Protein AF-A0A967SLL7-F1 (afdb_monomer)

Radius of gyration: 14.98 Å; Cα contacts (8 Å, |Δi|>4): 101; chains: 1; bounding box: 35×20×36 Å

Solvent-accessible surface area (backbone atoms only — not comparable to full-atom values): 4725 Å² total; per-residue (Å²): 131,74,48,27,60,99,81,50,61,61,96,39,80,42,66,66,61,56,51,51,22,31,76,70,68,44,61,47,64,50,74,50,72,51,55,79,36,64,47,69,54,92,52,91,66,47,58,77,42,68,39,91,93,39,58,73,49,76,51,71,54,72,74,40,77,51,62,80,81,61,55,100,94,108

Mean predicted aligned error: 5.16 Å

pLDDT: mean 88.01, std 8.39, range [59.03, 97.31]

Structure (mmCIF, N/CA/C/O backbone):
data_AF-A0A967SLL7-F1
#
_entry.id   AF-A0A967SLL7-F1
#
loop_
_atom_site.group_PDB
_atom_site.id
_atom_site.type_symbol
_atom_site.label_atom_id
_atom_si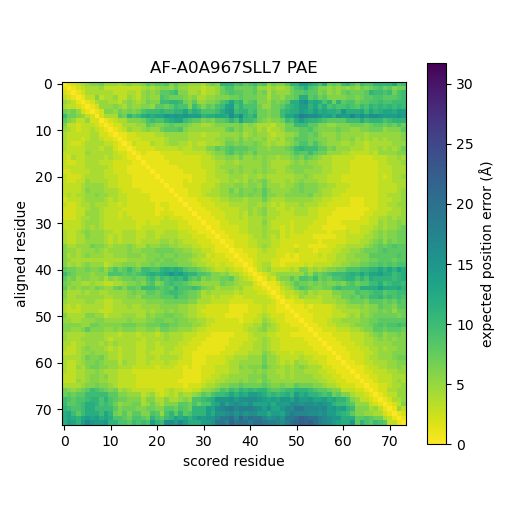te.label_alt_id
_atom_site.label_comp_id
_atom_site.label_asym_id
_atom_site.label_entity_id
_atom_site.label_seq_id
_atom_site.pdbx_PDB_ins_code
_atom_site.Cartn_x
_atom_site.Cartn_y
_atom_site.Cartn_z
_atom_site.occupancy
_atom_site.B_iso_or_equiv
_atom_site.auth_seq_id
_atom_site.auth_comp_id
_atom_site.auth_asym_id
_atom_site.auth_atom_id
_atom_site.pdbx_PDB_model_num
ATOM 1 N N . ILE A 1 1 ? -1.358 5.460 2.627 1.00 75.19 1 ILE A N 1
ATOM 2 C CA . ILE A 1 1 ? -0.485 4.823 3.640 1.00 75.19 1 ILE A CA 1
ATOM 3 C C . ILE A 1 1 ? 0.077 3.542 3.040 1.00 75.19 1 ILE A C 1
ATOM 5 O O . ILE A 1 1 ? -0.679 2.840 2.376 1.00 75.19 1 ILE A O 1
ATOM 9 N N . THR A 1 2 ? 1.376 3.277 3.180 1.00 82.69 2 THR A N 1
ATOM 10 C CA . THR A 1 2 ? 1.941 1.969 2.824 1.00 82.69 2 THR A CA 1
ATOM 11 C C . THR A 1 2 ? 1.547 0.965 3.909 1.00 82.69 2 THR A C 1
ATOM 13 O O . THR A 1 2 ? 1.816 1.216 5.087 1.00 82.69 2 THR A O 1
ATOM 16 N N . PRO A 1 3 ? 0.832 -0.116 3.555 1.00 79.31 3 PRO A N 1
ATOM 17 C CA . PRO A 1 3 ? 0.227 -1.002 4.542 1.00 79.31 3 PRO A CA 1
ATOM 18 C C . PRO A 1 3 ? 1.247 -1.823 5.327 1.00 79.31 3 PRO A C 1
ATOM 20 O O . PRO A 1 3 ? 0.931 -2.274 6.414 1.00 79.31 3 PRO A O 1
ATOM 23 N N . ASP A 1 4 ? 2.451 -2.000 4.801 1.00 77.31 4 ASP A N 1
ATOM 24 C CA . ASP A 1 4 ? 3.534 -2.817 5.345 1.00 77.31 4 ASP A CA 1
ATOM 25 C C . ASP A 1 4 ? 4.429 -2.101 6.368 1.00 77.31 4 ASP A C 1
ATOM 27 O O . ASP A 1 4 ? 5.265 -2.734 7.016 1.00 77.31 4 ASP A O 1
ATOM 31 N N . GLY A 1 5 ? 4.204 -0.801 6.591 1.00 76.44 5 GLY A N 1
ATOM 32 C CA . GLY A 1 5 ? 4.916 -0.009 7.594 1.00 76.44 5 GLY A CA 1
ATOM 33 C C . GLY A 1 5 ? 6.410 0.197 7.284 1.00 76.44 5 GLY A C 1
ATOM 34 O O . GLY A 1 5 ? 6.943 -0.357 6.333 1.00 76.44 5 GLY A O 1
ATOM 35 N N . PRO A 1 6 ? 7.136 1.010 8.072 1.00 75.50 6 PRO A N 1
ATOM 36 C CA . PRO A 1 6 ? 8.523 1.394 7.774 1.00 75.50 6 PRO A CA 1
ATOM 37 C C . PRO A 1 6 ? 9.579 0.302 8.033 1.00 75.50 6 PRO A C 1
ATOM 39 O O . PRO A 1 6 ? 10.754 0.529 7.754 1.00 75.50 6 PRO A O 1
ATOM 42 N N . ARG A 1 7 ? 9.201 -0.841 8.624 1.00 76.19 7 ARG A N 1
ATOM 43 C CA . ARG A 1 7 ? 10.127 -1.926 9.015 1.00 76.19 7 ARG A CA 1
ATOM 44 C C . ARG A 1 7 ? 9.725 -3.314 8.495 1.00 76.19 7 ARG A C 1
ATOM 46 O O . ARG A 1 7 ? 10.435 -4.279 8.764 1.00 76.19 7 ARG A O 1
ATOM 53 N N . GLY A 1 8 ? 8.624 -3.421 7.753 1.00 66.12 8 GLY A N 1
ATOM 54 C CA . GLY A 1 8 ? 8.126 -4.687 7.217 1.00 66.12 8 GLY A CA 1
ATOM 55 C C . GLY A 1 8 ? 7.479 -5.598 8.266 1.00 66.12 8 GLY A C 1
ATOM 56 O O . GLY A 1 8 ? 7.232 -5.164 9.394 1.00 66.12 8 GLY A O 1
ATOM 57 N N . PRO A 1 9 ? 7.200 -6.869 7.917 1.00 75.31 9 PRO A N 1
ATOM 58 C CA . PRO A 1 9 ? 7.578 -7.565 6.680 1.00 75.31 9 PRO A CA 1
ATOM 59 C C . PRO A 1 9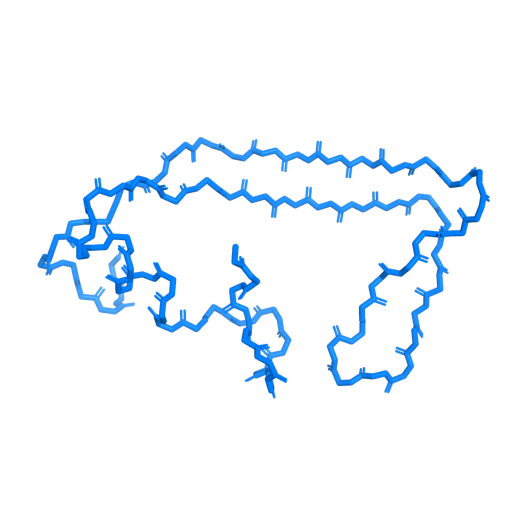 ? 6.843 -7.078 5.421 1.00 75.31 9 PRO A C 1
ATOM 61 O O . PRO A 1 9 ? 5.665 -6.730 5.441 1.00 75.31 9 PRO A O 1
ATOM 64 N N . ARG A 1 10 ? 7.573 -7.075 4.300 1.00 79.19 10 ARG A N 1
ATOM 65 C CA . ARG A 1 10 ? 7.069 -6.698 2.973 1.00 79.19 10 ARG A CA 1
ATOM 66 C C . ARG A 1 10 ? 5.794 -7.473 2.628 1.00 79.19 10 ARG A C 1
ATOM 68 O O 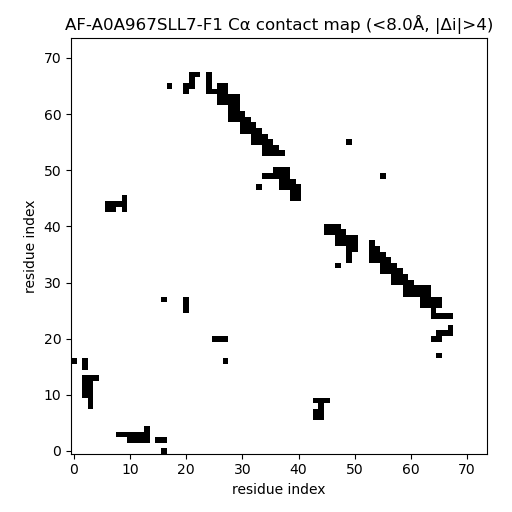. ARG A 1 10 ? 5.722 -8.677 2.863 1.00 79.19 10 ARG A O 1
ATOM 75 N N . GLN A 1 11 ? 4.843 -6.791 1.984 1.00 80.38 11 GLN A N 1
ATOM 76 C CA . GLN A 1 11 ? 3.577 -7.381 1.518 1.00 80.38 11 GLN A CA 1
ATOM 77 C C . GLN A 1 11 ? 2.716 -7.992 2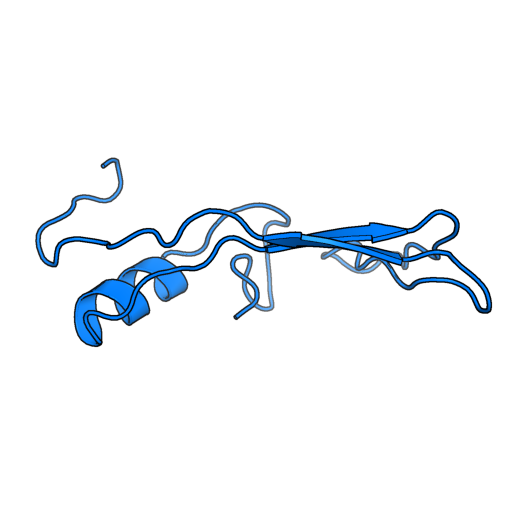.639 1.00 80.38 11 GLN A C 1
ATOM 79 O O . GLN A 1 11 ? 1.829 -8.794 2.354 1.00 80.38 11 GLN A O 1
ATOM 84 N N . GLN A 1 12 ? 2.935 -7.596 3.894 1.00 83.19 12 GLN A N 1
ATOM 85 C CA . GLN A 1 12 ? 2.051 -7.935 5.005 1.00 83.19 12 GLN A CA 1
ATOM 86 C C . GLN A 1 12 ? 1.362 -6.676 5.504 1.00 83.19 12 GLN A C 1
ATOM 88 O O . GLN A 1 12 ? 1.996 -5.647 5.717 1.00 83.19 12 GLN A O 1
ATOM 93 N N . LEU A 1 13 ? 0.046 -6.754 5.651 1.00 83.56 13 LEU A N 1
ATOM 94 C CA . LEU A 1 13 ? -0.757 -5.648 6.140 1.00 83.56 13 LEU A CA 1
ATOM 95 C C . LEU A 1 13 ? -0.507 -5.459 7.638 1.00 83.56 13 LEU A C 1
ATOM 97 O O . LEU A 1 13 ? -0.689 -6.382 8.425 1.00 83.56 13 LEU A O 1
ATOM 101 N N . GLN A 1 14 ? -0.125 -4.249 8.029 1.00 85.06 14 GLN A N 1
ATOM 102 C CA . GLN A 1 14 ? -0.017 -3.853 9.423 1.00 85.06 14 GLN A CA 1
ATOM 103 C C . GLN A 1 14 ? -1.387 -3.401 9.954 1.00 85.06 14 GLN A C 1
ATOM 105 O O . GLN A 1 14 ? -2.132 -2.727 9.227 1.00 85.06 14 GLN A O 1
ATOM 110 N N . PRO A 1 15 ? -1.702 -3.663 11.238 1.00 86.38 15 PRO A N 1
ATOM 111 C CA . PRO A 1 15 ? -2.997 -3.314 11.832 1.00 86.38 15 PRO A CA 1
ATOM 112 C C . PRO A 1 15 ? -3.344 -1.824 11.739 1.00 86.38 15 PRO A C 1
ATOM 114 O O . PRO A 1 15 ? -4.513 -1.464 11.658 1.00 86.38 15 PRO A O 1
ATOM 117 N N . GLY A 1 16 ? -2.338 -0.943 11.691 1.00 87.94 16 GLY A N 1
ATOM 118 C CA . GLY A 1 16 ? -2.540 0.508 11.704 1.00 87.94 16 GLY A CA 1
ATOM 119 C C . GLY A 1 16 ? -3.449 1.033 10.586 1.00 87.94 16 GLY A C 1
ATOM 120 O O . GLY A 1 16 ? -4.193 1.983 10.815 1.00 87.94 16 GLY A O 1
ATOM 121 N N . VAL A 1 17 ? -3.449 0.411 9.400 1.00 89.00 17 VAL A N 1
ATOM 122 C CA . VAL A 1 17 ? -4.363 0.805 8.308 1.00 89.00 17 VAL A CA 1
ATOM 123 C C . VAL A 1 17 ? -5.819 0.519 8.677 1.00 89.00 17 VAL A C 1
ATOM 125 O O . VAL A 1 17 ? -6.684 1.364 8.450 1.00 89.00 17 VAL A O 1
ATOM 128 N N . ILE A 1 18 ? -6.072 -0.648 9.272 1.00 90.12 18 ILE A N 1
ATOM 129 C CA . ILE A 1 18 ? -7.397 -1.079 9.726 1.00 90.12 18 ILE A CA 1
ATOM 130 C C . ILE A 1 18 ? -7.869 -0.182 10.873 1.00 90.12 18 ILE A C 1
ATOM 132 O O . ILE A 1 18 ? -8.959 0.379 10.802 1.00 90.12 18 ILE A O 1
ATOM 136 N N . THR A 1 19 ? -7.012 0.060 11.870 1.00 90.50 19 THR A N 1
ATOM 137 C CA . THR A 1 19 ? -7.331 0.922 13.017 1.00 90.50 19 THR A CA 1
ATOM 138 C C . THR A 1 19 ? -7.696 2.345 12.588 1.00 90.50 19 THR A C 1
ATOM 140 O O . THR A 1 19 ? -8.697 2.891 13.048 1.00 90.50 19 THR A O 1
ATOM 143 N N . VAL A 1 20 ? -6.938 2.954 11.667 1.00 91.25 20 VAL A N 1
ATOM 144 C CA . VAL A 1 20 ? -7.253 4.303 11.160 1.00 91.25 20 VAL A CA 1
ATOM 145 C C . VAL A 1 20 ? -8.592 4.317 10.421 1.00 91.25 20 VAL A C 1
ATOM 147 O O . VAL A 1 20 ?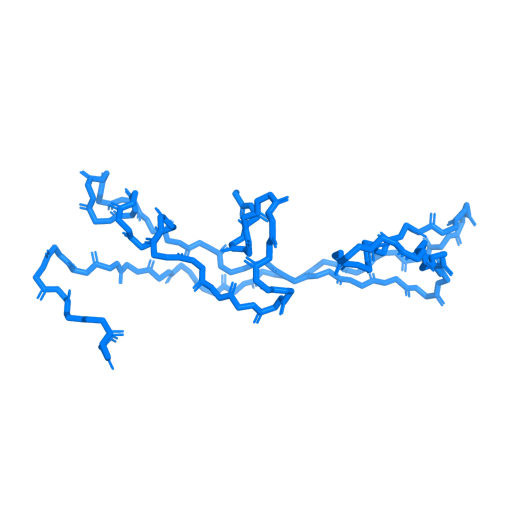 -9.382 5.244 10.616 1.00 91.25 20 VAL A O 1
ATOM 150 N N . ALA A 1 21 ? -8.884 3.295 9.612 1.00 92.38 21 ALA A N 1
ATOM 151 C CA . ALA A 1 21 ? -10.168 3.179 8.924 1.00 92.38 21 ALA A CA 1
ATOM 152 C C . ALA A 1 21 ? -11.341 3.065 9.917 1.00 92.38 21 ALA A C 1
ATOM 154 O O . ALA A 1 21 ? -12.318 3.801 9.790 1.00 92.38 21 ALA A O 1
ATOM 155 N N . GLN A 1 22 ? -11.213 2.243 10.964 1.00 91.88 22 GLN A N 1
ATOM 156 C CA . GLN A 1 22 ? -12.227 2.103 12.019 1.00 91.88 22 GLN A CA 1
ATOM 157 C C . GLN A 1 22 ? -12.446 3.403 12.807 1.00 91.88 22 GLN A C 1
ATOM 159 O O . GLN A 1 22 ? -13.585 3.812 13.050 1.00 91.88 22 GLN A O 1
ATOM 164 N N . MET A 1 23 ? -11.361 4.079 13.200 1.00 91.81 23 MET A N 1
ATOM 165 C CA . MET A 1 23 ? -11.428 5.318 13.981 1.00 91.81 23 MET A CA 1
ATOM 166 C C . MET A 1 23 ? -12.077 6.456 13.192 1.00 91.81 23 MET A C 1
ATOM 168 O O . MET A 1 23 ? -12.903 7.193 13.733 1.00 91.81 23 MET A O 1
ATOM 172 N N . THR A 1 24 ? -11.711 6.595 11.916 1.00 93.44 24 THR A N 1
ATOM 173 C CA . THR A 1 24 ? -12.191 7.681 11.050 1.00 93.44 24 THR A CA 1
ATOM 174 C C . THR A 1 24 ? -13.542 7.385 10.402 1.00 93.44 24 THR A C 1
ATOM 176 O O . THR A 1 24 ? -14.236 8.317 10.006 1.00 93.44 24 THR A O 1
ATOM 179 N N . GLY A 1 25 ? -13.925 6.109 10.283 1.00 92.25 25 GLY A N 1
ATOM 180 C CA . GLY A 1 25 ? -15.091 5.670 9.509 1.00 92.25 25 GLY A CA 1
ATOM 181 C C . GLY A 1 25 ? -14.911 5.801 7.990 1.00 92.25 25 GLY A C 1
ATOM 182 O O . GLY A 1 25 ? -15.874 5.629 7.243 1.00 92.25 25 GLY A O 1
ATOM 183 N N . LEU A 1 26 ? -13.701 6.122 7.519 1.00 94.94 26 LEU A N 1
ATOM 184 C CA . LEU A 1 26 ? -13.399 6.279 6.098 1.00 94.94 26 LEU A CA 1
ATOM 185 C C . LEU A 1 26 ? -13.043 4.932 5.454 1.00 94.94 26 LEU A C 1
ATOM 187 O O . LEU A 1 26 ? -12.439 4.073 6.102 1.00 94.94 26 LEU A O 1
ATOM 191 N N . PRO A 1 27 ? -13.368 4.734 4.164 1.00 94.00 27 PRO A N 1
ATOM 192 C CA . PRO A 1 27 ? -13.046 3.494 3.482 1.00 94.00 27 PRO A CA 1
ATOM 193 C C . PRO A 1 27 ? -11.558 3.395 3.136 1.00 94.00 27 PRO A C 1
ATOM 195 O O . PRO A 1 27 ? -10.893 4.375 2.797 1.00 94.00 27 PRO A O 1
ATOM 198 N N . ILE A 1 28 ? -11.066 2.164 3.100 1.00 93.88 28 ILE A N 1
ATOM 199 C CA . ILE A 1 28 ? -9.782 1.800 2.512 1.00 93.88 28 ILE A CA 1
ATOM 200 C C . ILE A 1 28 ? -9.986 1.618 1.007 1.00 93.88 28 ILE A C 1
ATOM 202 O O . ILE A 1 28 ? -10.842 0.845 0.580 1.00 93.88 28 ILE A O 1
ATOM 206 N N . ILE A 1 29 ? -9.184 2.296 0.186 1.00 95.25 29 ILE A N 1
ATOM 207 C CA . ILE A 1 29 ? -9.146 2.074 -1.266 1.00 95.25 29 ILE A CA 1
ATOM 208 C C . ILE A 1 29 ? -7.886 1.260 -1.585 1.00 95.25 29 ILE A C 1
ATOM 210 O O . ILE A 1 29 ? -6.782 1.800 -1.474 1.00 95.25 29 ILE A O 1
ATOM 214 N N . PRO A 1 30 ? -8.011 -0.027 -1.966 1.00 93.38 30 PRO A N 1
ATOM 215 C CA . PRO A 1 30 ? -6.859 -0.829 -2.356 1.00 93.38 30 PRO A CA 1
ATOM 216 C C . PRO A 1 30 ? -6.207 -0.239 -3.604 1.00 93.38 30 PRO A C 1
ATOM 218 O O . PRO A 1 30 ? -6.895 0.053 -4.581 1.00 93.38 30 PRO A O 1
ATOM 221 N N . LEU A 1 31 ? -4.887 -0.099 -3.586 1.00 93.62 31 LEU A N 1
ATOM 222 C CA . LEU A 1 31 ? -4.093 0.398 -4.705 1.00 93.62 31 LEU A CA 1
ATOM 223 C C . LEU A 1 31 ? -2.995 -0.613 -5.013 1.00 93.62 31 LEU A C 1
ATOM 225 O O . LEU A 1 31 ? -2.293 -1.062 -4.109 1.00 93.62 31 LEU A O 1
ATOM 229 N N . ALA A 1 32 ? -2.828 -0.944 -6.288 1.00 92.06 32 ALA A N 1
ATOM 230 C CA . ALA A 1 32 ? -1.697 -1.719 -6.769 1.00 92.06 32 ALA A CA 1
ATOM 231 C C . ALA A 1 32 ? -1.068 -1.022 -7.974 1.00 92.06 32 ALA A C 1
ATOM 233 O O . ALA A 1 32 ? -1.742 -0.366 -8.768 1.00 92.06 32 ALA A O 1
ATOM 234 N N . GLY A 1 33 ? 0.246 -1.159 -8.104 1.00 92.69 33 GLY A N 1
ATOM 235 C CA . GLY A 1 33 ? 1.009 -0.537 -9.172 1.00 92.69 33 GLY A CA 1
ATOM 236 C C . GLY A 1 33 ? 2.120 -1.451 -9.656 1.00 92.69 33 GLY A C 1
ATOM 237 O O . GLY A 1 33 ? 2.674 -2.240 -8.894 1.00 92.69 33 GLY A O 1
ATOM 238 N N . GLY A 1 34 ? 2.448 -1.334 -10.934 1.00 93.88 34 GLY A N 1
ATOM 239 C CA . GLY A 1 34 ? 3.558 -2.041 -11.556 1.00 93.88 34 GLY A CA 1
ATOM 240 C C . GLY A 1 34 ? 4.090 -1.255 -12.742 1.00 93.88 34 GLY A C 1
ATOM 241 O O . GLY A 1 34 ? 3.458 -0.309 -13.212 1.00 93.88 34 GLY A O 1
ATOM 242 N N . CYS A 1 35 ? 5.261 -1.626 -13.247 1.00 96.00 35 CYS A N 1
ATOM 243 C CA . CYS A 1 35 ? 5.801 -0.986 -14.439 1.00 96.00 35 CYS A CA 1
ATOM 244 C C . CYS A 1 35 ? 6.589 -1.959 -15.313 1.00 96.00 35 CYS A C 1
ATOM 246 O O . CYS A 1 35 ? 7.075 -2.978 -14.829 1.00 96.00 35 CYS A O 1
ATOM 248 N N . THR A 1 36 ? 6.763 -1.624 -16.591 1.00 96.38 36 THR A N 1
ATOM 249 C CA . THR A 1 36 ? 7.438 -2.506 -17.559 1.00 96.38 36 THR A CA 1
ATOM 250 C C . THR A 1 36 ? 8.942 -2.644 -17.325 1.00 96.38 36 THR A C 1
ATOM 252 O O . THR A 1 36 ? 9.521 -3.675 -17.652 1.00 96.38 36 THR A O 1
ATOM 255 N N . ARG A 1 37 ? 9.595 -1.616 -16.772 1.00 95.94 37 ARG A N 1
ATOM 256 C CA . ARG A 1 37 ? 11.030 -1.609 -16.453 1.00 95.94 37 ARG A CA 1
ATOM 257 C C . ARG A 1 37 ? 11.273 -0.954 -15.100 1.00 95.94 37 ARG A C 1
ATOM 259 O O . ARG A 1 37 ? 10.946 0.219 -14.930 1.00 95.94 37 ARG A O 1
ATOM 266 N N . ALA A 1 38 ? 11.899 -1.680 -14.180 1.00 95.44 38 ALA A N 1
ATOM 267 C CA . ALA A 1 38 ? 12.185 -1.202 -12.830 1.00 95.44 38 ALA A CA 1
ATOM 268 C C . ALA A 1 38 ? 13.615 -1.513 -12.382 1.00 95.44 38 ALA A C 1
ATOM 270 O O . ALA A 1 38 ? 14.244 -2.457 -12.869 1.00 95.44 38 ALA A O 1
ATOM 271 N N . TRP A 1 39 ? 14.101 -0.724 -11.430 1.00 94.75 39 TRP A N 1
ATOM 272 C CA . TRP A 1 39 ? 15.148 -1.123 -10.501 1.00 94.75 39 TRP A CA 1
ATOM 273 C C . TRP A 1 39 ? 14.512 -1.680 -9.228 1.00 94.75 39 TRP A C 1
ATOM 275 O O . TRP A 1 39 ? 13.461 -1.212 -8.792 1.00 94.75 39 TRP A O 1
ATOM 285 N N . TRP A 1 40 ? 15.185 -2.666 -8.642 1.00 91.00 40 TRP A N 1
ATOM 286 C CA . TRP A 1 40 ? 14.813 -3.298 -7.382 1.00 91.00 40 TRP A CA 1
ATOM 287 C C . TRP A 1 40 ? 16.008 -3.171 -6.436 1.00 91.00 40 TRP A C 1
ATOM 289 O O . TRP A 1 40 ? 16.886 -4.036 -6.454 1.00 91.00 40 TRP A O 1
ATOM 299 N N . PRO A 1 41 ? 16.118 -2.065 -5.683 1.00 84.88 41 PRO A N 1
ATOM 300 C CA . PRO A 1 41 ? 17.174 -1.896 -4.700 1.00 84.88 41 PRO A CA 1
ATOM 301 C C . PRO A 1 41 ? 17.124 -3.030 -3.669 1.00 84.88 41 PRO A C 1
ATOM 303 O O . PRO A 1 41 ? 16.058 -3.573 -3.374 1.00 84.88 41 PRO A O 1
ATOM 306 N N . GLY A 1 42 ? 18.276 -3.381 -3.098 1.00 82.88 42 GLY A N 1
ATOM 307 C CA . GLY A 1 42 ? 18.395 -4.424 -2.072 1.00 82.88 42 GLY A CA 1
ATOM 308 C C . GLY A 1 42 ? 17.854 -4.027 -0.692 1.00 82.88 42 GLY A C 1
ATOM 309 O O . GLY A 1 42 ? 18.263 -4.617 0.303 1.00 82.88 42 GLY A O 1
ATOM 310 N N . SER A 1 43 ? 16.991 -3.011 -0.611 1.00 83.94 43 SER A N 1
ATOM 311 C CA . SER A 1 43 ? 16.325 -2.609 0.625 1.00 83.94 43 SER A CA 1
ATOM 312 C C . SER A 1 43 ? 15.353 -3.694 1.094 1.00 83.94 43 SER A C 1
ATOM 314 O O . SER A 1 43 ? 14.865 -4.513 0.311 1.00 83.94 43 SER A O 1
ATOM 316 N N . TRP A 1 44 ? 15.065 -3.698 2.397 1.00 80.12 44 TRP A N 1
ATOM 317 C CA . TRP A 1 44 ? 14.191 -4.687 3.036 1.00 80.12 44 TRP A CA 1
ATOM 318 C C . TRP A 1 44 ? 12.788 -4.745 2.396 1.00 80.12 44 TRP A C 1
ATOM 320 O O . TRP A 1 44 ? 12.168 -5.807 2.351 1.00 80.12 44 TRP A O 1
ATOM 330 N N . ASP A 1 45 ? 12.311 -3.619 1.859 1.00 75.94 45 ASP A N 1
ATOM 331 C CA . ASP A 1 45 ? 11.000 -3.464 1.221 1.00 75.94 45 ASP A CA 1
ATOM 332 C C . ASP A 1 45 ? 10.978 -3.884 -0.259 1.00 75.94 45 A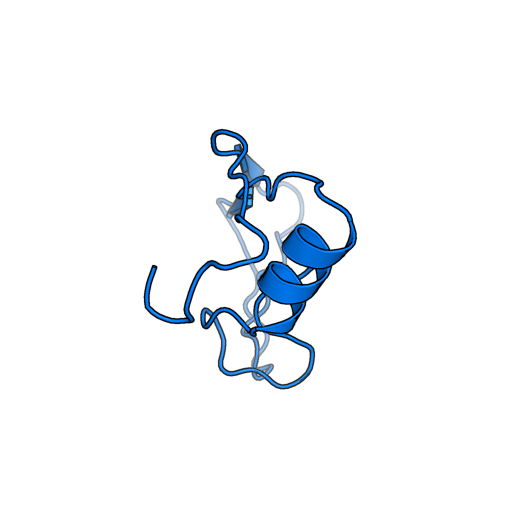SP A C 1
ATOM 334 O O . ASP A 1 45 ? 9.902 -4.027 -0.849 1.00 75.94 45 ASP A O 1
ATOM 338 N N . ARG A 1 46 ? 12.155 -4.105 -0.870 1.00 82.75 46 ARG A N 1
ATOM 339 C CA . ARG A 1 46 ? 12.340 -4.252 -2.322 1.00 82.75 46 ARG A CA 1
ATOM 340 C C . ARG A 1 46 ? 11.500 -3.242 -3.108 1.00 82.75 46 ARG A C 1
ATOM 342 O O . ARG A 1 46 ? 10.748 -3.627 -4.011 1.00 82.75 46 ARG A O 1
ATOM 349 N N . PHE A 1 47 ? 11.593 -1.965 -2.743 1.00 85.38 47 PHE A N 1
ATOM 350 C CA . PHE A 1 47 ? 10.816 -0.914 -3.386 1.00 85.38 47 PHE A CA 1
ATOM 351 C C . PHE A 1 47 ? 11.071 -0.877 -4.899 1.00 85.38 47 PHE A C 1
ATOM 353 O O . PHE A 1 47 ? 12.205 -0.810 -5.369 1.00 85.38 47 PHE A O 1
ATOM 360 N N . LEU A 1 48 ? 9.999 -0.925 -5.684 1.00 90.75 48 LEU A N 1
ATOM 361 C CA . LEU A 1 48 ? 10.080 -0.890 -7.138 1.00 90.75 48 LEU A CA 1
ATOM 362 C C . LEU A 1 48 ? 10.266 0.563 -7.591 1.00 90.75 48 LEU A C 1
ATOM 364 O O . LEU A 1 48 ? 9.371 1.385 -7.415 1.00 90.75 48 LEU A O 1
ATOM 368 N N . VAL A 1 49 ? 11.398 0.868 -8.233 1.00 92.88 49 VAL A N 1
ATOM 369 C CA . VAL A 1 49 ? 11.653 2.191 -8.829 1.00 92.88 49 VAL A CA 1
ATOM 370 C C . VAL A 1 49 ? 11.537 2.093 -10.352 1.00 92.88 49 VAL A C 1
ATOM 372 O O . VAL A 1 49 ? 12.388 1.455 -10.979 1.00 92.88 49 VAL A O 1
ATOM 375 N N . PRO A 1 50 ? 10.517 2.697 -10.988 1.00 94.50 50 PRO A N 1
ATOM 376 C CA . PRO A 1 50 ? 10.395 2.691 -12.442 1.00 94.50 50 PRO A CA 1
ATOM 377 C C . PRO A 1 50 ? 11.606 3.352 -13.111 1.00 94.50 50 PRO A C 1
ATOM 379 O O . PRO A 1 50 ? 12.019 4.447 -12.733 1.00 94.50 50 PRO A O 1
ATOM 382 N N . LYS A 1 51 ? 12.167 2.705 -14.138 1.00 96.12 51 LYS A N 1
ATOM 383 C CA . LYS A 1 51 ? 13.220 3.312 -14.967 1.00 96.12 51 LYS A CA 1
ATOM 384 C C . LYS A 1 51 ? 12.643 4.469 -15.800 1.00 96.12 51 LYS A C 1
ATOM 386 O O . LYS A 1 51 ? 11.452 4.431 -16.126 1.00 96.12 51 LYS A O 1
ATOM 391 N N . PRO A 1 52 ? 13.460 5.448 -16.232 1.00 96.00 52 PRO A N 1
ATOM 392 C CA . PRO A 1 52 ? 13.032 6.455 -17.197 1.00 96.00 52 PRO A CA 1
ATOM 393 C C . PRO A 1 52 ? 12.356 5.815 -18.415 1.00 96.00 52 PRO A C 1
ATOM 395 O O . PRO A 1 52 ? 12.813 4.789 -18.929 1.00 96.00 52 PRO A O 1
ATOM 398 N N . PHE A 1 53 ? 11.244 6.408 -18.858 1.00 96.31 53 PHE A N 1
ATOM 399 C CA . PHE A 1 53 ? 10.418 5.914 -19.970 1.00 96.31 53 PHE A CA 1
ATOM 400 C C . PHE A 1 53 ? 9.818 4.510 -19.742 1.00 96.31 53 PHE A C 1
ATOM 402 O O . PHE A 1 53 ? 9.518 3.782 -20.691 1.00 96.31 53 PHE A O 1
ATOM 409 N N . SER A 1 54 ? 9.699 4.061 -18.493 1.00 96.75 54 SER A N 1
ATOM 410 C CA . SER A 1 54 ? 8.923 2.870 -18.139 1.00 96.75 54 SER A CA 1
ATOM 411 C C . SER A 1 54 ? 7.428 3.184 -18.190 1.00 96.75 54 SER A C 1
ATOM 413 O O . SER A 1 54 ? 7.000 4.267 -17.791 1.00 96.75 54 SER A O 1
ATOM 415 N N . ARG A 1 55 ? 6.615 2.233 -18.661 1.00 97.31 55 ARG A N 1
ATOM 416 C CA . ARG A 1 55 ? 5.156 2.365 -18.600 1.00 97.31 55 ARG A CA 1
ATOM 417 C C . ARG A 1 55 ? 4.699 1.898 -17.229 1.00 97.31 55 ARG A C 1
ATOM 419 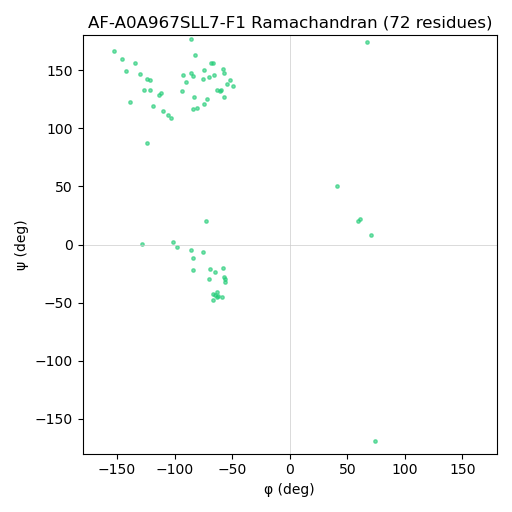O O . ARG A 1 55 ? 4.872 0.724 -16.906 1.00 97.31 55 ARG A O 1
ATOM 426 N N . VAL A 1 56 ? 4.123 2.806 -16.450 1.00 96.25 56 VAL A N 1
ATOM 427 C CA . VAL A 1 56 ? 3.545 2.516 -15.134 1.00 96.25 56 VAL A CA 1
ATOM 428 C C . VAL A 1 56 ? 2.057 2.228 -15.303 1.00 96.25 56 VAL A C 1
ATOM 430 O O . VAL A 1 56 ? 1.352 2.955 -15.994 1.00 96.25 56 VAL A O 1
ATOM 433 N N . THR A 1 57 ? 1.586 1.144 -14.698 1.00 97.12 57 THR A N 1
ATOM 434 C CA . THR A 1 57 ? 0.166 0.801 -14.596 1.00 97.12 57 THR A CA 1
ATOM 435 C C . THR A 1 57 ? -0.227 0.885 -13.134 1.00 97.12 57 THR A C 1
ATOM 437 O O . THR A 1 57 ? 0.444 0.298 -12.288 1.00 97.12 57 THR A O 1
ATOM 440 N N . VAL A 1 58 ? -1.303 1.608 -12.849 1.00 95.69 58 VAL A N 1
ATOM 441 C CA . VAL A 1 58 ? -1.893 1.713 -11.515 1.00 95.69 58 VAL A CA 1
ATOM 442 C C . VAL A 1 58 ? -3.325 1.223 -11.612 1.00 95.69 58 VAL A C 1
ATOM 444 O O . VAL A 1 58 ? -4.054 1.606 -12.524 1.00 95.69 58 VAL A O 1
ATOM 447 N N . VAL A 1 59 ? -3.717 0.369 -10.678 1.00 96.69 59 VAL A N 1
ATOM 448 C CA . VAL A 1 59 ? -5.084 -0.120 -10.536 1.00 96.69 59 VAL A CA 1
ATOM 449 C C . VAL A 1 59 ? -5.563 0.181 -9.126 1.00 96.69 59 VAL A C 1
ATOM 451 O O . VAL A 1 59 ? -4.801 0.084 -8.162 1.00 96.69 59 VAL A O 1
ATOM 454 N N . TYR 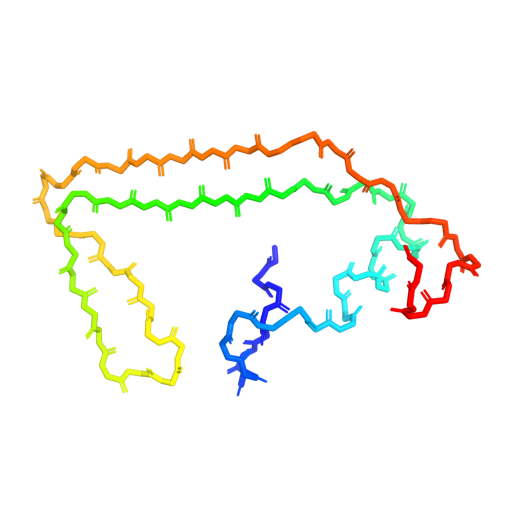A 1 60 ? -6.832 0.550 -9.008 1.00 96.62 60 TYR A N 1
ATOM 455 C CA . TYR A 1 60 ? -7.492 0.740 -7.726 1.00 96.62 60 TYR A CA 1
ATOM 456 C C . TYR A 1 60 ? -8.695 -0.191 -7.620 1.00 96.62 60 TYR A C 1
ATOM 458 O O . TYR A 1 60 ? -9.394 -0.461 -8.597 1.00 96.62 60 TYR A O 1
ATOM 466 N N . GLY A 1 61 ? -8.893 -0.724 -6.421 1.00 95.44 61 GLY A N 1
ATOM 467 C CA . GLY A 1 61 ? -10.028 -1.566 -6.085 1.00 95.44 61 GLY A CA 1
ATOM 468 C C . GLY A 1 61 ? -11.245 -0.752 -5.658 1.00 95.44 61 GLY A C 1
ATOM 469 O O . GLY A 1 61 ? -11.202 0.471 -5.517 1.00 95.44 61 GLY A O 1
ATOM 470 N N . LYS A 1 62 ? -12.343 -1.463 -5.399 1.00 96.38 62 LYS A N 1
ATOM 471 C CA . LYS A 1 62 ? -13.532 -0.872 -4.777 1.00 96.38 62 LYS A CA 1
ATOM 472 C C . LYS A 1 62 ? -13.216 -0.428 -3.337 1.00 96.38 62 LYS A C 1
ATOM 474 O O . LYS A 1 62 ? -12.456 -1.133 -2.665 1.00 96.38 62 LYS A O 1
ATOM 479 N N . PRO A 1 63 ? -13.822 0.670 -2.850 1.00 95.88 63 PRO A N 1
ATOM 480 C CA . PRO A 1 63 ? -13.730 1.069 -1.449 1.00 95.88 63 PRO A CA 1
ATOM 481 C C . PRO A 1 63 ? -14.154 -0.066 -0.507 1.00 95.88 63 PRO A C 1
ATOM 483 O O . PRO A 1 63 ? -15.137 -0.763 -0.766 1.00 95.88 63 PRO A O 1
ATOM 486 N N . ARG A 1 64 ? -13.412 -0.252 0.585 1.00 93.19 64 ARG A N 1
ATOM 487 C CA . ARG A 1 64 ? -13.682 -1.230 1.643 1.00 93.19 64 ARG A CA 1
ATOM 488 C C . ARG A 1 64 ? -13.891 -0.499 2.957 1.00 93.19 64 ARG A C 1
ATOM 490 O O . ARG A 1 64 ? -12.998 0.204 3.416 1.00 93.19 64 ARG A O 1
ATOM 497 N N . PHE A 1 65 ? -15.066 -0.655 3.545 1.00 93.69 65 PHE A N 1
ATOM 498 C CA . PHE A 1 65 ? -15.356 -0.131 4.873 1.00 93.69 65 PHE A CA 1
ATOM 499 C C . PHE A 1 65 ? -14.991 -1.182 5.913 1.00 93.69 65 PHE A C 1
ATOM 501 O O . PHE A 1 65 ? -15.241 -2.365 5.690 1.00 93.69 65 PHE A O 1
ATOM 508 N N . VAL A 1 66 ? -14.408 -0.741 7.025 1.00 91.50 66 VAL A N 1
ATOM 509 C CA . VAL A 1 66 ? -14.092 -1.605 8.163 1.00 91.50 66 VAL A CA 1
ATOM 510 C C . VAL A 1 66 ? -15.032 -1.234 9.312 1.00 91.50 66 VAL A C 1
ATOM 512 O O . VAL A 1 66 ? -14.956 -0.099 9.796 1.00 91.50 66 VAL A O 1
ATOM 515 N N . PRO A 1 67 ? -15.930 -2.140 9.737 1.00 88.69 67 PRO A N 1
ATOM 516 C CA . PRO A 1 67 ? -16.750 -1.945 10.929 1.00 88.69 67 PRO A CA 1
ATOM 517 C C . PRO A 1 67 ? -15.890 -1.713 12.176 1.00 88.69 67 PRO A C 1
ATOM 519 O O . PRO A 1 67 ? -14.790 -2.253 12.295 1.00 88.69 67 PRO A O 1
ATOM 522 N N . ARG A 1 68 ? -16.382 -0.911 13.127 1.00 84.50 68 ARG A N 1
ATOM 523 C CA . ARG A 1 68 ? -15.645 -0.597 14.369 1.00 84.50 68 ARG A CA 1
ATOM 524 C C . ARG A 1 68 ? -15.428 -1.809 15.274 1.00 84.50 68 ARG A C 1
ATOM 526 O O . ARG A 1 68 ? -14.524 -1.786 16.097 1.00 84.50 68 ARG A O 1
ATOM 533 N N . ASP A 1 69 ? -16.274 -2.812 15.128 1.00 84.81 69 ASP A N 1
ATOM 534 C CA . ASP A 1 69 ? -16.329 -4.057 15.885 1.00 84.81 69 ASP A CA 1
ATOM 535 C C . ASP A 1 69 ? -15.722 -5.252 15.134 1.00 84.81 69 ASP A C 1
ATOM 537 O O . ASP A 1 69 ? -15.715 -6.353 15.674 1.00 84.81 69 ASP A O 1
ATOM 541 N N . ALA A 1 70 ? -15.181 -5.040 13.926 1.00 81.00 70 ALA A N 1
ATOM 542 C CA . ALA A 1 70 ? -14.519 -6.093 13.160 1.00 81.00 70 ALA A CA 1
ATOM 543 C C . ALA A 1 70 ? -13.316 -6.666 13.925 1.00 81.00 70 ALA A C 1
ATOM 545 O O . ALA A 1 70 ? -12.475 -5.915 14.441 1.00 81.00 70 ALA A O 1
ATOM 546 N N . THR A 1 71 ? -13.243 -7.995 13.984 1.00 79.94 71 THR A N 1
ATOM 547 C CA . THR A 1 71 ? -12.118 -8.716 14.584 1.00 79.94 71 THR A CA 1
ATOM 548 C C . THR A 1 71 ? -10.953 -8.848 13.591 1.00 79.94 71 THR A C 1
ATOM 550 O O . THR A 1 71 ? -11.140 -8.639 12.396 1.00 79.94 71 THR A O 1
ATOM 553 N N . PRO A 1 72 ? -9.722 -9.165 14.038 1.00 71.94 72 PRO A N 1
ATOM 554 C CA . PRO A 1 72 ? -8.560 -9.266 13.144 1.00 71.94 72 PRO A CA 1
ATOM 555 C C . PRO A 1 72 ? -8.692 -10.281 11.996 1.00 71.94 72 PRO A C 1
ATOM 557 O O . PRO A 1 72 ? -7.947 -10.172 11.022 1.00 71.94 72 PRO A O 1
ATOM 560 N N . ASP A 1 73 ? -9.600 -11.251 12.122 1.00 72.00 73 ASP A N 1
ATOM 561 C CA . ASP A 1 73 ? -9.814 -12.335 11.158 1.00 72.00 73 ASP A CA 1
ATOM 562 C C . ASP A 1 73 ? -10.995 -12.073 10.191 1.00 72.00 73 ASP A C 1
ATOM 564 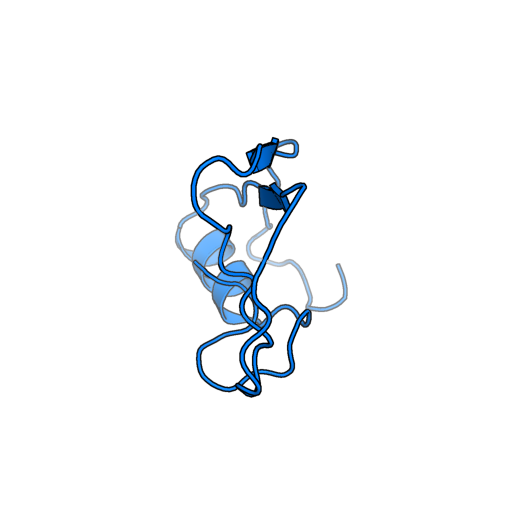O O . ASP A 1 73 ? -11.244 -12.889 9.299 1.00 72.00 73 ASP A O 1
ATOM 568 N N . GLU A 1 74 ? -11.706 -10.946 10.345 1.00 59.03 74 GLU A N 1
ATOM 569 C CA . GLU A 1 74 ? -12.900 -10.536 9.575 1.00 59.03 74 GLU A CA 1
ATOM 570 C C . GLU A 1 74 ? -12.646 -9.306 8.684 1.00 59.03 74 GLU A C 1
ATOM 572 O O . GLU A 1 74 ? -13.117 -9.319 7.519 1.00 59.03 74 GLU A O 1
#

Sequence (74 aa):
ITPDGPRGPRQQLQPGVITVAQMTGLPIIPLAGGCTRAWWPGSWDRFLVPKPFSRVTVVYGKPRFVPRDATPDE

Foldseek 3Di:
DQQQDPQGDAPDGDCVVLVVLLVVQFWDKDKDKDWPAFDQDPDNRSDTHHDPPIDMDMDIDDTHHHHNPDDPVD

Secondary structure (DSSP, 8-state):
--TTTTT--TT---HHHHHHHHHH-PPB--EEEEESSEE--SSTT---EEPTTPPEEEEE---B---TT--TT-